Protein AF-A0A840ZSN9-F1 (afdb_monomer_lite)

Secondary structure (DSSP, 8-state):
----------------S---S--------HHHHHHHHHHTTTS-EEEEETTEEEEEE--HHHHHHHHSPP--HHHHH--TT-TTS-----------PPP---

Radius of gyration: 25.81 Å; chains: 1; bounding box: 70×29×56 Å

Organism: NCBI:txid29428

Sequence (102 aa):
MAIQGATPPMLAISLRRHYRRRMDNTTLTTRTLRRAMKAAQDGPVFITDDGRPSHVLLTIEAYRRLTQPRRYIADALAMPQAQDGDFEPPRLTIAVKPADLI

Foldseek 3Di:
DDDPPDDPPAPAPPPDDDDPDDDDDDDDDPVNVVVLVVVLVVHKHFDDDPNHGDDIDHDPVVVCVVPPDPPDVCNVPDPPVCPPPDDDDPDDDDDDDDDPDD

pLDDT: mean 70.87, std 20.2, range [32.97, 94.44]

Structure (mmCIF, N/CA/C/O backbone):
data_AF-A0A840ZSN9-F1
#
_entry.id   AF-A0A840ZSN9-F1
#
loop_
_atom_site.group_PDB
_atom_site.id
_atom_site.type_symbol
_atom_site.label_atom_id
_atom_site.label_alt_id
_atom_site.label_comp_id
_atom_site.label_asym_id
_atom_site.label_entity_id
_atom_site.label_seq_id
_atom_site.pdbx_PDB_ins_code
_atom_site.Cartn_x
_atom_site.Cartn_y
_atom_site.Cartn_z
_atom_site.occupancy
_atom_site.B_iso_or_equiv
_atom_site.auth_seq_id
_atom_site.auth_comp_id
_atom_site.auth_asym_id
_atom_site.auth_atom_id
_atom_site.pdbx_PDB_model_num
ATOM 1 N N . MET A 1 1 ? -21.479 -10.911 1.302 1.00 34.44 1 MET A N 1
ATOM 2 C CA . MET A 1 1 ? -21.417 -9.617 0.589 1.00 34.44 1 MET A CA 1
ATOM 3 C C . MET A 1 1 ? -19.954 -9.342 0.264 1.00 34.44 1 MET A C 1
ATOM 5 O O . MET A 1 1 ? -19.187 -9.030 1.164 1.00 34.44 1 MET A O 1
ATOM 9 N N . ALA A 1 2 ? -19.536 -9.621 -0.971 1.00 32.97 2 ALA A N 1
ATOM 10 C CA . ALA A 1 2 ? -18.149 -9.481 -1.406 1.00 32.97 2 ALA A CA 1
ATOM 11 C C . ALA A 1 2 ? -17.911 -8.035 -1.854 1.00 32.97 2 ALA A C 1
ATOM 13 O O . ALA A 1 2 ? -18.573 -7.554 -2.770 1.00 32.97 2 ALA A O 1
ATOM 14 N N . ILE A 1 3 ? -16.992 -7.333 -1.193 1.00 39.97 3 ILE A N 1
ATOM 15 C CA . ILE A 1 3 ? -16.504 -6.043 -1.678 1.00 39.97 3 ILE A CA 1
ATOM 16 C C . ILE A 1 3 ? -15.607 -6.307 -2.889 1.00 39.97 3 ILE A C 1
ATOM 18 O O . ILE A 1 3 ? -14.498 -6.822 -2.764 1.00 39.97 3 ILE A O 1
ATOM 22 N N . GLN A 1 4 ? -16.135 -6.001 -4.072 1.00 36.69 4 GLN A N 1
ATOM 23 C CA . GLN A 1 4 ? -15.424 -6.018 -5.344 1.00 36.69 4 GLN A CA 1
ATOM 24 C C . GLN A 1 4 ? -14.278 -4.995 -5.270 1.00 36.69 4 GLN A C 1
ATOM 26 O O . GLN A 1 4 ? -14.460 -3.807 -5.526 1.00 36.69 4 GLN A O 1
ATOM 31 N N . GLY A 1 5 ? -13.096 -5.443 -4.849 1.00 37.12 5 GLY A N 1
ATOM 32 C CA . GLY A 1 5 ? -11.881 -4.643 -4.893 1.00 37.12 5 GLY A CA 1
ATOM 33 C C . GLY A 1 5 ? -11.438 -4.509 -6.341 1.00 37.12 5 GLY A C 1
ATOM 34 O O . GLY A 1 5 ? -11.003 -5.488 -6.943 1.00 37.12 5 GLY A O 1
ATOM 35 N N . ALA A 1 6 ? -11.574 -3.312 -6.907 1.00 36.06 6 ALA A N 1
ATOM 36 C CA . ALA A 1 6 ? -10.964 -2.969 -8.180 1.00 36.06 6 ALA A CA 1
ATOM 37 C C . ALA A 1 6 ? -9.462 -3.287 -8.108 1.00 36.06 6 ALA A C 1
ATOM 39 O O . ALA A 1 6 ? -8.736 -2.711 -7.298 1.00 36.06 6 ALA A O 1
ATOM 40 N N . THR A 1 7 ? -9.004 -4.234 -8.924 1.00 34.38 7 THR A N 1
ATOM 41 C CA . THR A 1 7 ? -7.582 -4.525 -9.111 1.00 34.38 7 THR A CA 1
ATOM 42 C C . THR A 1 7 ? -6.888 -3.258 -9.617 1.00 34.38 7 THR A C 1
ATOM 44 O O . THR A 1 7 ? -7.214 -2.809 -10.719 1.00 34.38 7 THR A O 1
ATOM 47 N N . PRO A 1 8 ? -5.963 -2.651 -8.847 1.00 39.75 8 PRO A N 1
ATOM 48 C CA . PRO A 1 8 ? -5.218 -1.488 -9.311 1.00 39.75 8 PRO A CA 1
ATOM 49 C C . PRO A 1 8 ? -4.333 -1.878 -10.507 1.00 39.75 8 PRO A C 1
ATOM 51 O O . PRO A 1 8 ? -3.912 -3.037 -10.601 1.00 39.75 8 PRO A O 1
ATOM 54 N N . PRO A 1 9 ? -4.037 -0.944 -11.429 1.00 37.41 9 PRO A N 1
ATOM 55 C CA . PRO A 1 9 ? -3.215 -1.233 -12.598 1.00 37.41 9 PRO A CA 1
ATOM 56 C C . PRO A 1 9 ? -1.823 -1.701 -12.156 1.00 37.41 9 PRO A C 1
ATOM 58 O O . PRO A 1 9 ? -1.058 -0.962 -11.539 1.00 37.41 9 PRO A O 1
ATOM 61 N N . MET A 1 10 ? -1.504 -2.963 -12.450 1.00 37.47 10 MET A N 1
ATOM 62 C CA . MET A 1 10 ? -0.226 -3.580 -12.104 1.00 37.47 10 MET A CA 1
ATOM 63 C C . MET A 1 10 ? 0.880 -2.997 -12.998 1.00 37.47 10 MET A C 1
ATOM 65 O O . MET A 1 10 ? 1.045 -3.399 -14.148 1.00 37.47 10 MET A O 1
ATOM 69 N N . LEU A 1 11 ? 1.664 -2.052 -12.477 1.00 41.31 11 LEU A N 1
ATOM 70 C CA . LEU A 1 11 ? 2.907 -1.607 -13.113 1.00 41.31 11 LEU A CA 1
ATOM 71 C C . LEU A 1 11 ? 4.048 -2.529 -12.669 1.00 41.31 11 LEU A C 1
ATOM 73 O O . LEU A 1 11 ? 4.802 -2.243 -11.741 1.00 41.31 11 LEU A O 1
ATOM 77 N N . ALA A 1 12 ? 4.153 -3.679 -13.337 1.00 39.09 12 ALA A N 1
ATOM 78 C CA . ALA A 1 12 ? 5.281 -4.586 -13.181 1.00 39.09 12 ALA A CA 1
ATOM 79 C C . ALA A 1 12 ? 6.496 -4.000 -13.915 1.00 39.09 12 ALA A C 1
ATOM 81 O O . ALA A 1 12 ? 6.628 -4.129 -15.134 1.00 39.09 12 ALA A O 1
ATOM 82 N N . ILE A 1 13 ? 7.410 -3.350 -13.188 1.00 47.12 13 ILE A N 1
ATOM 83 C CA . ILE A 1 13 ? 8.725 -3.003 -13.743 1.00 47.12 13 ILE A CA 1
ATOM 84 C C . ILE A 1 13 ? 9.520 -4.311 -13.845 1.00 47.12 13 ILE A C 1
ATOM 86 O O . ILE A 1 13 ? 10.274 -4.683 -12.951 1.00 47.12 13 ILE A O 1
ATOM 90 N N . SER A 1 14 ? 9.308 -5.048 -14.938 1.00 43.75 14 SER A N 1
ATOM 91 C CA . SER A 1 14 ? 10.048 -6.271 -15.233 1.00 43.75 14 SER A CA 1
ATOM 92 C C . SER A 1 14 ? 11.498 -5.900 -15.558 1.00 43.75 14 SER A C 1
ATOM 94 O O . SER A 1 14 ? 11.789 -5.307 -16.598 1.00 43.75 14 SER A O 1
ATOM 96 N N . LEU A 1 15 ? 12.421 -6.219 -14.649 1.00 47.81 15 LEU A N 1
ATOM 97 C CA . LEU A 1 15 ? 13.862 -5.947 -14.742 1.00 47.81 15 LEU A CA 1
ATOM 98 C C . LEU A 1 15 ? 14.566 -6.853 -15.779 1.00 47.81 15 LEU A C 1
ATOM 100 O O . LEU A 1 15 ? 15.579 -7.487 -15.493 1.00 47.81 15 LEU A O 1
ATOM 104 N N . ARG A 1 16 ? 14.048 -6.931 -17.012 1.00 38.16 16 ARG A N 1
ATOM 105 C CA . ARG A 1 16 ? 14.627 -7.736 -18.099 1.00 38.16 16 ARG A CA 1
ATOM 106 C C . ARG A 1 16 ? 15.252 -6.868 -19.191 1.00 38.16 16 ARG A C 1
ATOM 108 O O . ARG A 1 16 ? 14.553 -6.408 -20.089 1.00 38.16 16 ARG A O 1
ATOM 115 N N . ARG A 1 17 ? 16.588 -6.765 -19.168 1.00 36.09 17 ARG A N 1
ATOM 116 C CA . ARG A 1 17 ? 17.504 -7.277 -20.220 1.00 36.09 17 ARG A CA 1
ATOM 117 C C . ARG A 1 17 ? 18.921 -6.707 -20.052 1.00 36.09 17 ARG A C 1
ATOM 119 O O . ARG A 1 17 ? 19.153 -5.558 -20.399 1.00 36.09 17 ARG A O 1
ATOM 126 N N . HIS A 1 18 ? 19.829 -7.547 -19.536 1.00 39.34 18 HIS A N 1
ATOM 127 C CA . HIS A 1 18 ? 21.229 -7.750 -19.975 1.00 39.34 18 HIS A CA 1
ATOM 128 C C . HIS A 1 18 ? 22.109 -8.352 -18.864 1.00 39.34 18 HIS A C 1
ATOM 130 O O . HIS A 1 18 ? 23.093 -7.742 -18.484 1.00 39.34 18 HIS A O 1
ATOM 136 N N . TYR A 1 19 ? 21.818 -9.551 -18.343 1.00 40.34 19 TYR A N 1
ATOM 137 C CA . TYR A 1 19 ? 22.748 -10.192 -17.396 1.00 40.34 19 TYR A CA 1
ATOM 138 C C . TYR A 1 19 ? 22.779 -11.712 -17.570 1.00 40.34 19 TYR A C 1
ATOM 140 O O . TYR A 1 19 ? 21.920 -12.445 -17.092 1.00 40.34 19 TYR A O 1
ATOM 148 N N . ARG A 1 20 ? 23.787 -12.182 -18.311 1.00 53.97 20 ARG A N 1
ATOM 149 C CA . ARG A 1 20 ? 24.159 -13.592 -18.458 1.00 53.97 20 ARG A CA 1
ATOM 150 C C . ARG A 1 20 ? 25.418 -13.832 -17.625 1.00 53.97 20 ARG A C 1
ATOM 152 O O . ARG A 1 20 ? 26.500 -13.544 -18.121 1.00 53.97 20 ARG A O 1
ATOM 159 N N . ARG A 1 21 ? 25.256 -14.352 -16.399 1.00 39.88 21 ARG A N 1
ATOM 160 C CA . ARG A 1 21 ? 26.133 -15.296 -15.650 1.00 39.88 21 ARG A CA 1
ATOM 161 C C . ARG A 1 21 ? 25.907 -15.146 -14.137 1.00 39.88 21 ARG A C 1
ATOM 163 O O . ARG A 1 21 ? 26.126 -14.061 -13.632 1.00 39.88 21 ARG A O 1
ATOM 170 N N . ARG A 1 22 ? 25.556 -16.271 -13.490 1.00 37.91 22 ARG A N 1
ATOM 171 C CA . ARG A 1 22 ? 25.559 -16.610 -12.045 1.00 37.91 22 ARG A CA 1
ATOM 172 C C . ARG A 1 22 ? 24.905 -15.605 -11.070 1.00 37.91 22 ARG A C 1
ATOM 174 O O . ARG A 1 22 ? 25.244 -14.436 -11.028 1.00 37.91 22 ARG A O 1
ATOM 181 N N . MET A 1 23 ? 23.935 -16.103 -10.302 1.00 43.34 23 MET A N 1
ATOM 182 C CA . MET A 1 23 ? 23.110 -15.343 -9.358 1.00 43.34 23 MET A CA 1
ATOM 183 C C . MET A 1 23 ? 23.906 -14.885 -8.133 1.00 43.34 23 MET A C 1
ATOM 185 O O . MET A 1 23 ? 24.314 -15.753 -7.381 1.00 43.34 23 MET A O 1
ATOM 189 N N . ASP A 1 24 ? 24.023 -13.564 -7.940 1.00 36.44 24 ASP A N 1
ATOM 190 C CA . ASP A 1 24 ? 24.249 -12.864 -6.664 1.00 36.44 24 ASP A CA 1
ATOM 191 C C . ASP A 1 24 ? 23.619 -11.440 -6.767 1.00 36.44 24 ASP A C 1
ATOM 193 O O . ASP A 1 24 ? 24.108 -10.577 -7.491 1.00 36.44 24 ASP A O 1
ATOM 197 N N . ASN A 1 25 ? 22.463 -11.239 -6.118 1.00 36.00 25 ASN A N 1
ATOM 198 C CA . ASN A 1 25 ? 21.732 -9.994 -5.775 1.00 36.00 25 ASN A CA 1
ATOM 199 C C . ASN A 1 25 ? 21.788 -8.720 -6.675 1.00 36.00 25 ASN A C 1
ATOM 201 O O . ASN A 1 25 ? 22.625 -7.832 -6.536 1.00 36.00 25 ASN A O 1
ATOM 205 N N . THR A 1 26 ? 20.735 -8.562 -7.488 1.00 45.75 26 THR A N 1
ATOM 206 C CA . THR A 1 26 ? 19.915 -7.350 -7.742 1.00 45.75 26 THR A CA 1
ATOM 207 C C . THR A 1 26 ? 20.536 -5.963 -7.464 1.00 45.75 26 THR A C 1
ATOM 209 O O . THR A 1 26 ? 20.201 -5.291 -6.489 1.00 45.75 26 THR A O 1
ATOM 212 N N . THR A 1 27 ? 21.376 -5.444 -8.368 1.00 42.34 27 THR A N 1
ATOM 213 C CA . THR A 1 27 ? 21.860 -4.051 -8.277 1.00 42.34 27 THR A CA 1
ATOM 214 C C . THR A 1 27 ? 20.772 -3.044 -8.682 1.00 42.34 27 THR A C 1
ATOM 216 O O . THR A 1 27 ? 20.509 -2.802 -9.863 1.00 42.34 27 THR A O 1
ATOM 219 N N . LEU A 1 28 ? 20.140 -2.413 -7.691 1.00 55.25 28 LEU A N 1
ATOM 220 C CA . LEU A 1 28 ? 19.218 -1.292 -7.871 1.00 55.25 28 LEU A CA 1
ATOM 221 C C . LEU A 1 28 ? 20.000 -0.011 -8.198 1.00 55.25 28 LEU A C 1
ATOM 223 O O . LEU A 1 28 ? 20.579 0.622 -7.320 1.00 55.25 28 LEU A O 1
ATOM 227 N N . THR A 1 29 ? 20.010 0.409 -9.466 1.00 59.03 29 THR A N 1
ATOM 228 C CA . THR A 1 29 ? 20.591 1.718 -9.812 1.00 59.03 29 THR A CA 1
ATOM 229 C C . THR A 1 29 ? 19.708 2.858 -9.296 1.00 59.03 29 THR A C 1
ATOM 231 O O . THR A 1 29 ? 18.475 2.755 -9.297 1.00 59.03 29 THR A O 1
ATOM 234 N N . THR A 1 30 ? 20.317 3.991 -8.937 1.00 68.75 30 THR A N 1
ATOM 235 C CA . THR A 1 30 ? 19.600 5.199 -8.482 1.00 68.75 30 THR A CA 1
ATOM 236 C C . THR A 1 30 ? 18.542 5.666 -9.490 1.00 68.75 30 THR A C 1
ATOM 238 O O . THR A 1 30 ? 17.459 6.101 -9.102 1.00 68.75 30 THR A O 1
ATOM 241 N N . ARG A 1 31 ? 18.798 5.517 -10.799 1.00 74.69 31 ARG A N 1
ATOM 242 C CA . ARG A 1 31 ? 17.845 5.866 -11.867 1.00 74.69 31 ARG A CA 1
ATOM 243 C C . ARG A 1 31 ? 16.616 4.956 -11.877 1.00 74.69 31 ARG A C 1
ATOM 245 O O . ARG A 1 31 ? 15.504 5.450 -12.056 1.00 74.69 31 ARG A O 1
ATOM 252 N N . THR A 1 32 ? 16.801 3.650 -11.696 1.00 81.31 32 THR A N 1
ATOM 253 C CA . THR A 1 32 ? 15.691 2.685 -11.654 1.00 81.31 32 THR A CA 1
ATOM 254 C C . THR A 1 32 ? 14.843 2.892 -10.402 1.00 81.31 32 THR A C 1
ATOM 256 O O . THR A 1 32 ? 13.618 2.912 -10.498 1.00 81.31 32 THR A O 1
ATOM 259 N N . LEU A 1 33 ? 15.484 3.163 -9.260 1.00 83.69 33 LEU A N 1
ATOM 260 C CA . LEU A 1 33 ? 14.790 3.503 -8.020 1.00 83.69 33 LEU A CA 1
ATOM 261 C C . LEU A 1 33 ? 13.948 4.774 -8.162 1.00 83.69 33 LEU A C 1
ATOM 263 O O . LEU A 1 33 ? 12.773 4.769 -7.817 1.00 83.69 33 LEU A O 1
ATOM 267 N N . ARG A 1 34 ? 14.503 5.846 -8.743 1.00 87.69 34 ARG A N 1
ATOM 268 C CA . ARG A 1 34 ? 13.758 7.098 -8.964 1.00 87.69 34 ARG A CA 1
ATOM 269 C C . ARG A 1 34 ? 12.523 6.904 -9.843 1.00 87.69 34 ARG A C 1
ATOM 271 O O . ARG A 1 34 ? 11.499 7.533 -9.594 1.00 87.69 34 ARG A O 1
ATOM 278 N N . ARG A 1 35 ? 12.598 6.035 -10.857 1.00 86.81 35 ARG A N 1
ATOM 279 C CA . ARG A 1 35 ? 11.438 5.689 -11.695 1.00 86.81 35 ARG A CA 1
ATOM 280 C C . ARG A 1 35 ? 10.381 4.920 -10.906 1.00 86.81 35 ARG A C 1
ATOM 282 O O . ARG A 1 35 ? 9.211 5.266 -11.007 1.00 86.81 35 ARG A O 1
ATOM 289 N N . ALA A 1 36 ? 10.791 3.939 -10.103 1.00 88.38 36 ALA A N 1
ATOM 290 C CA . ALA A 1 36 ? 9.879 3.189 -9.242 1.00 88.38 36 ALA A CA 1
ATOM 291 C C . ALA A 1 36 ? 9.208 4.092 -8.192 1.00 88.38 36 ALA A C 1
ATOM 293 O O . ALA A 1 36 ? 7.999 4.027 -8.025 1.00 88.38 36 ALA A O 1
ATOM 294 N N . MET A 1 37 ? 9.961 4.992 -7.551 1.00 90.31 37 MET A N 1
ATOM 2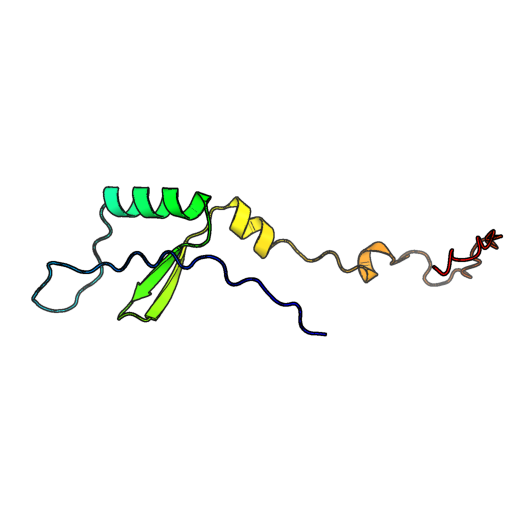95 C CA . MET A 1 37 ? 9.419 5.983 -6.613 1.00 90.31 37 MET A CA 1
ATOM 296 C C . MET A 1 37 ? 8.415 6.928 -7.277 1.00 90.31 37 MET A C 1
ATOM 298 O O . MET A 1 37 ? 7.396 7.239 -6.673 1.00 90.31 37 MET A O 1
ATOM 302 N N . LYS A 1 38 ? 8.679 7.373 -8.515 1.00 93.19 38 LYS A N 1
ATOM 303 C CA . LYS A 1 38 ? 7.729 8.201 -9.269 1.00 93.19 38 LYS A CA 1
ATOM 304 C C . LYS A 1 38 ? 6.452 7.424 -9.595 1.00 93.19 38 LYS A C 1
ATOM 306 O O . LYS A 1 38 ? 5.374 7.926 -9.330 1.00 93.19 38 LYS A O 1
ATOM 311 N N . ALA A 1 39 ? 6.571 6.193 -10.091 1.00 90.69 39 ALA A N 1
ATOM 312 C CA . ALA A 1 39 ? 5.414 5.334 -10.353 1.00 90.69 39 ALA A CA 1
ATOM 313 C C . ALA A 1 39 ? 4.617 5.012 -9.074 1.00 90.69 39 ALA A C 1
ATOM 315 O O . ALA A 1 39 ? 3.397 4.902 -9.124 1.00 90.69 39 ALA A O 1
ATOM 316 N N . ALA A 1 40 ? 5.287 4.933 -7.918 1.00 93.81 40 ALA A N 1
ATOM 317 C CA . ALA A 1 40 ? 4.637 4.707 -6.631 1.00 93.81 40 ALA A CA 1
ATOM 318 C C . ALA A 1 40 ? 3.683 5.842 -6.212 1.00 93.81 40 ALA A C 1
ATOM 320 O O . ALA A 1 40 ? 2.832 5.625 -5.352 1.00 93.81 40 ALA A O 1
ATOM 321 N N . GLN A 1 41 ? 3.815 7.040 -6.800 1.00 94.12 41 GLN A N 1
ATOM 322 C CA . GLN A 1 41 ? 2.883 8.152 -6.582 1.00 94.12 41 GLN A CA 1
ATOM 323 C C . GLN A 1 41 ? 1.499 7.863 -7.181 1.00 94.12 41 GLN A C 1
ATOM 325 O O . GLN A 1 41 ? 0.504 8.311 -6.620 1.00 94.12 41 GLN A O 1
ATOM 330 N N . ASP A 1 42 ? 1.442 7.083 -8.263 1.00 92.56 42 ASP A N 1
ATOM 331 C CA . ASP A 1 42 ? 0.203 6.741 -8.969 1.00 92.56 42 ASP A CA 1
ATOM 332 C C . ASP A 1 42 ? -0.444 5.450 -8.430 1.00 92.56 42 ASP A C 1
ATOM 334 O O . ASP A 1 42 ? -1.635 5.209 -8.625 1.00 92.56 42 ASP A O 1
ATOM 338 N N . GLY A 1 43 ? 0.324 4.601 -7.740 1.00 86.75 43 GLY A N 1
ATOM 339 C CA . GLY A 1 43 ? -0.172 3.352 -7.165 1.00 86.75 43 GLY A CA 1
ATOM 340 C C . GLY A 1 43 ? 0.938 2.405 -6.694 1.00 86.75 43 GLY A C 1
ATOM 341 O O . GLY A 1 43 ? 2.116 2.702 -6.857 1.00 86.75 43 GLY A O 1
ATOM 342 N N . PRO A 1 44 ? 0.599 1.249 -6.095 1.00 89.56 44 PRO A N 1
ATOM 343 C CA . PRO A 1 44 ? 1.586 0.273 -5.636 1.00 89.56 44 PRO A CA 1
ATOM 344 C C . PRO A 1 44 ? 2.444 -0.265 -6.783 1.00 89.56 44 PRO A C 1
ATOM 346 O O . PRO A 1 44 ? 1.929 -0.738 -7.796 1.00 89.56 44 PRO A O 1
ATOM 349 N N . VAL A 1 45 ? 3.761 -0.273 -6.584 1.00 91.62 45 VAL A N 1
ATOM 350 C CA . VAL A 1 45 ? 4.710 -0.888 -7.521 1.00 91.62 45 VAL A CA 1
ATOM 351 C C . VAL A 1 45 ? 5.184 -2.214 -6.947 1.00 91.62 45 VAL A C 1
ATOM 353 O O . VAL A 1 45 ? 5.776 -2.252 -5.870 1.00 91.62 45 VAL A O 1
ATOM 356 N N . PHE A 1 46 ? 4.952 -3.303 -7.675 1.00 84.56 46 PHE A N 1
ATOM 357 C CA . PHE A 1 46 ? 5.392 -4.636 -7.273 1.00 84.56 46 PHE A CA 1
ATOM 358 C C . PHE A 1 46 ? 6.821 -4.887 -7.744 1.00 84.56 46 PHE A C 1
ATOM 360 O O . PHE A 1 46 ? 7.150 -4.740 -8.922 1.00 84.56 46 PHE A O 1
ATOM 367 N N . ILE A 1 47 ? 7.665 -5.292 -6.806 1.00 83.69 47 ILE A N 1
ATOM 368 C CA . ILE A 1 47 ? 9.033 -5.723 -7.054 1.00 83.69 47 ILE A CA 1
ATOM 369 C C . ILE A 1 47 ? 8.998 -7.244 -7.111 1.00 83.69 47 ILE A C 1
ATOM 371 O O . ILE A 1 47 ? 8.538 -7.898 -6.174 1.00 83.69 47 ILE A O 1
ATOM 375 N N . THR A 1 48 ? 9.457 -7.805 -8.225 1.00 79.19 48 THR A N 1
ATOM 376 C CA . THR A 1 48 ? 9.453 -9.250 -8.448 1.00 79.19 48 THR A CA 1
ATOM 377 C C . THR A 1 48 ? 10.839 -9.843 -8.262 1.00 79.19 48 THR A C 1
ATOM 379 O O . THR A 1 48 ? 11.803 -9.293 -8.796 1.00 79.19 48 THR A O 1
ATOM 382 N N . ASP A 1 49 ? 10.910 -11.001 -7.617 1.00 79.25 49 ASP A N 1
ATOM 383 C CA . ASP A 1 49 ? 12.056 -11.904 -7.669 1.00 79.25 49 ASP A CA 1
ATOM 384 C C . ASP A 1 49 ? 11.648 -13.184 -8.410 1.00 79.25 49 ASP A C 1
ATOM 386 O O . ASP A 1 49 ? 10.544 -13.689 -8.216 1.00 79.25 49 ASP A O 1
ATOM 390 N N . ASP A 1 50 ? 12.485 -13.645 -9.339 1.00 79.75 50 ASP A N 1
ATOM 391 C CA . ASP A 1 50 ? 12.199 -14.785 -10.229 1.00 79.75 50 ASP A CA 1
ATOM 392 C C . ASP A 1 50 ? 10.791 -14.756 -10.882 1.00 79.75 50 ASP A C 1
ATOM 394 O O . ASP A 1 50 ? 10.072 -15.749 -10.983 1.00 79.75 50 ASP A O 1
ATOM 398 N N . GLY A 1 51 ? 10.341 -13.562 -11.288 1.00 76.69 51 GLY A N 1
ATOM 399 C CA . GLY A 1 51 ? 9.020 -13.353 -11.899 1.00 76.69 51 GLY A CA 1
ATOM 400 C C . GLY A 1 51 ? 7.831 -13.416 -10.930 1.00 76.69 51 GLY A C 1
ATOM 401 O O . GLY A 1 51 ? 6.694 -13.242 -11.365 1.00 76.69 51 GLY A O 1
ATOM 402 N N . ARG A 1 52 ? 8.071 -13.607 -9.629 1.00 75.94 52 ARG A N 1
ATOM 403 C CA . ARG A 1 52 ? 7.052 -13.597 -8.574 1.00 75.94 52 ARG A CA 1
ATOM 404 C C . ARG A 1 52 ? 7.146 -12.303 -7.766 1.00 75.94 52 ARG A C 1
ATOM 406 O O . ARG A 1 52 ? 8.248 -11.931 -7.371 1.00 75.94 52 ARG A O 1
ATOM 413 N N . PRO A 1 53 ? 6.039 -11.592 -7.496 1.00 78.25 53 PRO A N 1
ATOM 414 C CA . PRO A 1 53 ? 6.063 -10.455 -6.581 1.00 78.25 53 PRO A CA 1
ATOM 415 C C . PRO A 1 53 ? 6.616 -10.874 -5.216 1.00 78.25 53 PRO A C 1
ATOM 417 O O . PRO A 1 53 ? 6.098 -11.801 -4.601 1.00 78.25 53 PRO A O 1
ATOM 420 N N . SER A 1 54 ? 7.669 -10.204 -4.757 1.00 88.12 54 SER A N 1
ATOM 421 C CA . SER A 1 54 ? 8.308 -10.463 -3.462 1.00 88.12 54 SER A CA 1
ATOM 422 C C . SER A 1 54 ? 8.173 -9.276 -2.514 1.00 88.12 54 SER A C 1
ATOM 424 O O . SER A 1 54 ? 8.062 -9.462 -1.308 1.00 88.12 54 SER A O 1
ATOM 426 N N . HIS A 1 55 ? 8.143 -8.056 -3.055 1.00 85.62 55 HIS A N 1
ATOM 427 C CA . HIS A 1 55 ? 8.003 -6.824 -2.284 1.00 85.62 55 HIS A CA 1
ATOM 428 C C . HIS A 1 55 ? 7.071 -5.844 -2.999 1.00 85.62 55 HIS A C 1
ATOM 430 O O . HIS A 1 55 ? 6.809 -5.959 -4.198 1.00 85.62 55 HIS A O 1
ATOM 436 N N . VAL A 1 56 ? 6.599 -4.839 -2.265 1.00 89.12 56 VAL A N 1
ATOM 437 C CA . VAL A 1 56 ? 5.806 -3.739 -2.812 1.00 89.12 56 VAL A CA 1
ATOM 438 C C . VAL A 1 56 ? 6.387 -2.409 -2.344 1.00 89.12 56 VAL A C 1
ATOM 440 O O . VAL A 1 56 ? 6.784 -2.268 -1.189 1.00 89.12 56 VAL A O 1
ATOM 443 N N . LEU A 1 57 ? 6.438 -1.433 -3.246 1.00 92.12 57 LEU A N 1
ATOM 444 C CA . LEU A 1 57 ? 6.797 -0.052 -2.953 1.00 92.12 57 LEU A CA 1
ATOM 445 C C . LEU A 1 57 ? 5.529 0.806 -2.934 1.00 92.12 57 LEU A C 1
ATOM 447 O O . LEU A 1 57 ? 4.722 0.764 -3.864 1.00 92.12 57 LEU A O 1
ATOM 451 N N . LEU A 1 58 ? 5.387 1.602 -1.877 1.00 92.75 58 LEU A N 1
ATOM 452 C CA . LEU A 1 58 ? 4.277 2.524 -1.645 1.00 92.75 58 LEU A CA 1
ATOM 453 C C . LEU A 1 58 ? 4.813 3.891 -1.228 1.00 92.75 58 LEU A C 1
ATOM 455 O O . LEU A 1 58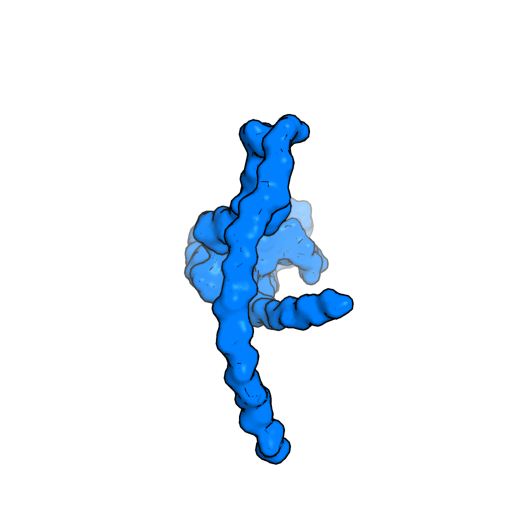 ? 5.890 3.989 -0.635 1.00 92.75 58 LEU A O 1
ATOM 459 N N . THR A 1 59 ? 4.025 4.944 -1.455 1.00 94.44 59 THR A N 1
ATOM 460 C CA . THR A 1 59 ? 4.232 6.192 -0.714 1.00 94.44 59 THR A CA 1
ATOM 461 C C . THR A 1 59 ? 3.977 5.958 0.774 1.00 94.44 59 THR A C 1
ATOM 463 O O . THR A 1 59 ? 3.165 5.116 1.172 1.00 94.44 59 THR A O 1
ATOM 466 N N . ILE A 1 60 ? 4.640 6.747 1.621 1.00 94.00 60 ILE A N 1
ATOM 467 C CA . ILE A 1 60 ? 4.413 6.679 3.067 1.00 94.00 60 ILE A CA 1
ATOM 468 C C . ILE A 1 60 ? 2.962 7.022 3.437 1.00 94.00 60 ILE A C 1
ATOM 470 O O . ILE A 1 60 ? 2.424 6.483 4.400 1.00 94.00 60 ILE A O 1
ATOM 474 N N . GLU A 1 61 ? 2.301 7.878 2.655 1.00 94.12 61 GLU A N 1
ATOM 475 C CA . GLU A 1 61 ? 0.887 8.202 2.842 1.00 94.12 61 GLU A CA 1
ATOM 476 C C . GLU A 1 61 ? -0.010 6.989 2.566 1.00 94.12 61 GLU A C 1
ATOM 478 O O . GLU A 1 61 ? -0.858 6.656 3.394 1.00 94.12 61 GLU A O 1
ATOM 483 N N . ALA A 1 62 ? 0.208 6.291 1.446 1.00 92.31 62 ALA A N 1
ATOM 484 C CA . ALA A 1 62 ? -0.546 5.088 1.108 1.00 92.31 62 ALA A CA 1
ATOM 485 C C . ALA A 1 62 ? -0.342 3.985 2.158 1.00 92.31 62 ALA A C 1
ATOM 487 O O . ALA A 1 62 ? -1.313 3.374 2.603 1.00 92.31 62 ALA A O 1
ATOM 488 N N . TYR A 1 63 ? 0.896 3.790 2.629 1.00 93.31 63 TYR A N 1
ATOM 489 C CA . TYR A 1 63 ? 1.185 2.872 3.732 1.00 93.31 63 TYR A CA 1
ATOM 490 C C . TYR A 1 63 ? 0.410 3.248 5.001 1.00 93.31 63 TYR A C 1
ATOM 492 O O . TYR A 1 63 ? -0.300 2.417 5.557 1.00 93.31 63 TYR A O 1
ATOM 500 N N . ARG A 1 64 ? 0.454 4.521 5.416 1.00 91.50 64 ARG A N 1
ATOM 501 C CA . ARG A 1 64 ? -0.282 4.994 6.598 1.00 91.50 64 ARG A CA 1
ATOM 502 C C . ARG A 1 64 ? -1.791 4.819 6.464 1.00 91.50 64 ARG A C 1
ATOM 504 O O . ARG A 1 64 ? -2.444 4.576 7.469 1.00 91.50 64 ARG A O 1
ATOM 511 N N . ARG A 1 65 ? -2.372 4.972 5.271 1.00 88.12 65 ARG A N 1
ATOM 512 C CA . ARG A 1 65 ? -3.805 4.705 5.035 1.00 88.12 65 ARG A CA 1
ATOM 513 C C . ARG A 1 65 ? -4.136 3.219 5.180 1.00 88.12 65 ARG A C 1
ATOM 515 O O . ARG A 1 65 ? -5.183 2.895 5.726 1.00 88.12 65 ARG A O 1
ATOM 522 N N . LEU A 1 66 ? -3.241 2.333 4.741 1.00 87.75 66 LEU A N 1
ATOM 523 C CA . LEU A 1 66 ? -3.401 0.881 4.874 1.00 87.75 66 LEU A CA 1
ATOM 524 C C . LEU A 1 66 ? -3.242 0.393 6.318 1.00 87.75 66 LEU A C 1
ATOM 526 O O . LEU A 1 66 ? -3.962 -0.510 6.734 1.00 87.75 66 LEU A O 1
ATOM 530 N N . THR A 1 67 ? -2.309 0.974 7.073 1.00 85.88 67 THR A N 1
ATOM 531 C CA . THR A 1 67 ? -2.009 0.557 8.452 1.00 85.88 67 THR A CA 1
ATOM 532 C C . THR A 1 67 ? -2.735 1.372 9.512 1.00 85.88 67 THR A C 1
ATOM 534 O O . THR A 1 67 ? -2.526 1.146 10.703 1.00 85.88 67 THR A O 1
ATOM 537 N N . GLN A 1 68 ? -3.549 2.350 9.113 1.00 82.19 68 GLN A N 1
ATOM 538 C CA . GLN A 1 68 ? -4.364 3.105 10.051 1.00 82.19 68 GLN A CA 1
ATOM 539 C C . GLN A 1 68 ? -5.303 2.140 10.790 1.00 82.19 68 GLN A C 1
ATOM 541 O O . GLN A 1 68 ? -5.977 1.337 10.136 1.00 82.19 68 GLN A O 1
ATOM 546 N N . PRO A 1 69 ? -5.368 2.202 12.134 1.00 73.81 69 PRO A N 1
ATOM 547 C CA . PRO A 1 69 ? -6.325 1.415 12.891 1.00 73.81 69 PRO A CA 1
ATOM 548 C C . PRO A 1 69 ? -7.724 1.687 12.350 1.00 73.81 69 PRO A C 1
ATOM 550 O O . PRO A 1 69 ? -8.140 2.845 12.231 1.00 73.81 69 PRO A O 1
ATOM 553 N N . ARG A 1 70 ? -8.457 0.626 12.005 1.00 68.56 70 ARG A N 1
ATOM 554 C CA . ARG A 1 70 ? -9.883 0.772 11.730 1.00 68.56 70 ARG A CA 1
ATOM 555 C C . ARG A 1 70 ? -10.518 1.287 13.014 1.00 68.56 70 ARG A C 1
ATOM 557 O O . ARG A 1 70 ? -10.414 0.626 14.041 1.00 68.56 70 ARG A O 1
ATOM 564 N N . ARG A 1 71 ? -11.161 2.456 12.964 1.00 69.25 71 ARG A N 1
ATOM 565 C CA . ARG A 1 71 ? -12.086 2.833 14.034 1.00 69.25 71 ARG A CA 1
ATOM 566 C C . ARG A 1 71 ? -13.219 1.823 13.984 1.00 69.25 71 ARG A C 1
ATOM 568 O O . ARG A 1 71 ? -13.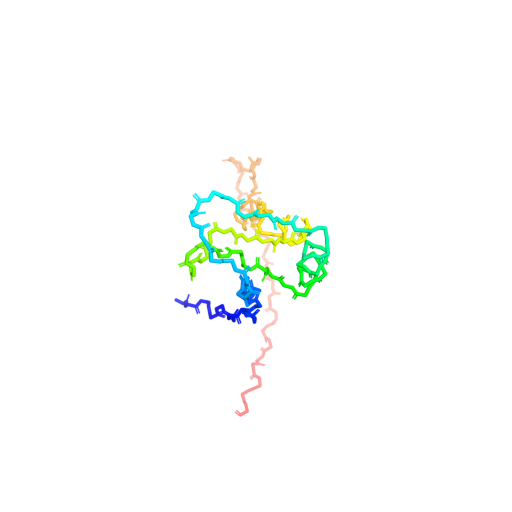927 1.762 12.976 1.00 69.25 71 ARG A O 1
ATOM 575 N N . TYR A 1 72 ? -13.359 1.004 15.018 1.00 75.75 72 TYR A N 1
ATOM 576 C CA . TYR A 1 72 ? -14.532 0.159 15.117 1.00 75.75 72 TYR A CA 1
ATOM 577 C C . TYR A 1 72 ? -15.723 1.064 15.412 1.00 75.75 72 TYR A C 1
ATOM 579 O O . TYR A 1 72 ? -15.657 1.936 16.276 1.00 75.75 72 TYR A O 1
ATOM 587 N N . ILE A 1 73 ? -16.824 0.865 14.685 1.00 78.25 73 ILE A N 1
ATOM 588 C CA . ILE A 1 73 ? -18.084 1.560 14.984 1.00 78.25 73 ILE A CA 1
ATOM 589 C C . ILE A 1 73 ? -18.484 1.291 16.443 1.00 78.25 73 ILE A C 1
ATOM 591 O O . ILE A 1 73 ? -18.983 2.188 17.109 1.00 78.25 73 ILE A O 1
ATOM 595 N N . ALA A 1 74 ? -18.174 0.095 16.957 1.00 80.19 74 ALA A N 1
ATOM 596 C CA . ALA A 1 74 ? -18.351 -0.257 18.361 1.00 80.19 74 ALA A CA 1
ATOM 597 C C . ALA A 1 74 ? -17.630 0.711 19.316 1.00 80.19 74 ALA A C 1
ATOM 599 O O . ALA A 1 74 ? -18.256 1.168 20.260 1.00 80.19 74 ALA A O 1
ATOM 600 N N . ASP A 1 75 ? -16.377 1.094 19.044 1.00 79.44 75 ASP A N 1
ATOM 601 C CA . ASP A 1 75 ? -15.638 2.044 19.892 1.00 79.44 75 ASP A CA 1
ATOM 602 C C . ASP A 1 75 ? -16.242 3.452 19.832 1.00 79.44 75 ASP A C 1
ATOM 604 O O . ASP A 1 75 ? -16.258 4.172 20.824 1.00 79.44 75 ASP A O 1
ATOM 608 N N . ALA A 1 76 ? -16.741 3.855 18.659 1.00 80.19 76 ALA A N 1
ATOM 609 C CA . ALA A 1 76 ? -17.354 5.168 18.466 1.00 80.19 76 ALA A CA 1
ATOM 610 C C . ALA A 1 76 ? -18.740 5.285 19.123 1.00 80.19 76 ALA A C 1
ATOM 612 O O . ALA A 1 76 ? -19.152 6.385 19.481 1.00 80.19 76 ALA A O 1
ATOM 613 N N . LEU A 1 77 ? -19.456 4.165 19.248 1.00 80.06 77 LEU A N 1
ATOM 614 C CA . LEU A 1 77 ? -20.773 4.077 19.880 1.00 80.06 77 LEU A CA 1
ATOM 615 C C . LEU A 1 77 ? -20.704 3.626 21.344 1.00 80.06 77 LEU A C 1
ATOM 617 O O . LEU A 1 77 ? -21.724 3.631 22.030 1.00 80.06 77 LEU A O 1
ATOM 621 N N . ALA A 1 78 ? -19.533 3.211 21.826 1.00 80.88 78 ALA A N 1
ATOM 622 C CA . ALA A 1 78 ? -19.367 2.785 23.201 1.00 80.88 78 ALA A CA 1
ATOM 623 C C . ALA A 1 78 ? -19.612 3.966 24.147 1.00 80.88 78 ALA A C 1
ATOM 625 O O . ALA A 1 78 ? -19.039 5.044 23.995 1.00 80.88 78 ALA A O 1
ATOM 626 N N . MET A 1 79 ? -20.420 3.728 25.178 1.00 77.19 79 MET A N 1
ATOM 627 C CA . MET A 1 79 ? -20.602 4.634 26.311 1.00 77.19 79 MET A CA 1
ATOM 628 C C . MET A 1 79 ? -19.935 4.005 27.546 1.00 77.19 79 MET A C 1
ATOM 630 O O . MET A 1 79 ? -20.625 3.503 28.428 1.00 77.19 79 MET A O 1
ATOM 634 N N . PRO A 1 80 ? -18.588 3.974 27.627 1.00 71.81 80 PRO A N 1
ATOM 635 C CA . PRO A 1 80 ? -17.857 3.202 28.639 1.00 71.81 80 PRO A CA 1
ATOM 636 C C . PRO A 1 80 ? -18.104 3.647 30.087 1.00 71.81 80 PRO A C 1
ATOM 638 O O . PRO A 1 80 ? -17.782 2.897 30.999 1.00 71.81 80 PRO A O 1
ATOM 641 N N . GLN A 1 81 ? -18.677 4.833 30.312 1.00 71.44 81 GLN A N 1
ATOM 642 C CA . GLN A 1 81 ? -19.050 5.331 31.643 1.00 71.44 81 GLN A CA 1
ATOM 643 C C . GLN A 1 81 ? -20.499 4.995 32.041 1.00 71.44 81 GLN A C 1
ATOM 645 O O . GLN A 1 81 ? -20.892 5.271 33.167 1.00 71.44 81 GLN A O 1
ATOM 650 N N . ALA A 1 82 ? -21.292 4.405 31.142 1.00 69.44 82 ALA A N 1
ATOM 651 C CA . ALA A 1 82 ? -22.695 4.059 31.374 1.00 69.44 82 ALA A CA 1
ATOM 652 C C . ALA A 1 82 ? -22.879 2.612 31.868 1.00 69.44 82 ALA A C 1
ATOM 654 O O . ALA A 1 82 ? -23.948 2.042 31.687 1.00 69.44 82 ALA A O 1
ATOM 655 N N . GLN A 1 83 ? -21.843 2.007 32.463 1.00 65.56 83 GLN A N 1
ATOM 656 C CA . GLN A 1 83 ? -21.833 0.578 32.814 1.00 65.56 83 GLN A CA 1
ATOM 657 C C . GLN A 1 83 ? -22.959 0.166 33.781 1.00 65.56 83 GLN A C 1
ATOM 659 O O . GLN A 1 83 ? -23.340 -0.998 33.758 1.00 65.56 83 GLN A O 1
ATOM 664 N N . ASP A 1 84 ? -23.550 1.119 34.513 1.00 67.69 84 ASP A N 1
ATOM 665 C CA . ASP A 1 84 ? -24.669 0.897 35.443 1.00 67.69 84 ASP A CA 1
ATOM 666 C C . ASP A 1 84 ? -25.847 1.884 35.250 1.00 67.69 84 ASP A C 1
ATOM 668 O O 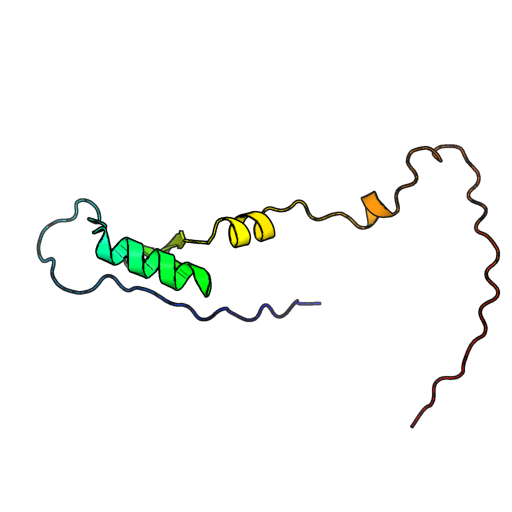. ASP A 1 84 ? -26.713 2.007 36.115 1.00 67.69 84 ASP A O 1
ATOM 672 N N . GLY A 1 85 ? -25.871 2.647 34.150 1.00 66.12 85 GLY A N 1
ATOM 673 C CA . GLY A 1 85 ? -26.896 3.668 33.901 1.00 66.12 85 GLY A CA 1
ATOM 674 C C . GLY A 1 85 ? -28.033 3.148 33.024 1.00 66.12 85 GLY A C 1
ATOM 675 O O . GLY A 1 85 ? -27.774 2.574 31.969 1.00 66.12 85 GLY A O 1
ATOM 676 N N . ASP A 1 86 ? -29.283 3.392 33.421 1.00 73.56 86 ASP A N 1
ATOM 677 C CA . ASP A 1 86 ? -30.452 3.098 32.586 1.00 73.56 86 ASP A CA 1
ATOM 678 C C . ASP A 1 86 ? -30.382 3.962 31.312 1.00 73.56 86 ASP A C 1
ATOM 680 O O . ASP A 1 86 ? -30.393 5.198 31.370 1.00 73.56 86 ASP A O 1
ATOM 684 N N . PHE A 1 87 ? -30.215 3.326 30.150 1.00 74.38 87 PHE A N 1
ATOM 685 C CA . PHE A 1 87 ? -30.200 4.031 28.871 1.00 74.38 87 PHE A CA 1
ATOM 686 C C . PHE A 1 87 ? -31.639 4.372 28.491 1.00 74.38 87 PHE A C 1
ATOM 688 O O . PHE A 1 87 ? -32.345 3.541 27.927 1.00 74.38 87 PHE A O 1
ATOM 695 N N . GLU A 1 88 ? -32.051 5.607 28.774 1.00 78.62 88 GLU A N 1
ATOM 696 C CA . GLU A 1 88 ? -33.354 6.132 28.365 1.00 78.62 88 GLU A CA 1
ATOM 697 C C . GLU A 1 88 ? -33.179 7.009 27.109 1.00 78.62 88 GLU A C 1
ATOM 699 O O . GLU A 1 88 ? -32.922 8.216 27.215 1.00 78.62 88 GLU A O 1
ATOM 704 N N . PRO A 1 89 ? -33.248 6.438 25.889 1.00 79.38 89 PRO A N 1
ATOM 705 C CA . PRO A 1 89 ? -33.115 7.223 24.675 1.00 79.38 89 PRO A CA 1
ATOM 706 C C . PRO A 1 89 ? -34.281 8.212 24.570 1.00 79.38 89 PRO A C 1
ATOM 708 O O . PRO A 1 89 ? -35.435 7.847 24.818 1.00 79.38 89 PRO A O 1
ATOM 711 N N . PRO A 1 90 ? -34.033 9.458 24.137 1.00 82.69 90 PRO A N 1
ATOM 712 C CA . PRO A 1 90 ? -35.116 10.395 23.898 1.00 82.69 90 PRO A CA 1
ATOM 713 C C . PRO A 1 90 ? -36.067 9.824 22.842 1.00 82.69 90 PRO A C 1
ATOM 715 O O . PRO A 1 90 ? -35.641 9.340 21.789 1.00 82.69 90 PRO A O 1
ATOM 718 N N . ARG A 1 91 ? -37.375 9.904 23.108 1.00 84.62 91 ARG A N 1
ATOM 719 C CA . ARG A 1 91 ? -38.400 9.494 22.144 1.00 84.62 91 ARG A CA 1
ATOM 720 C C . ARG A 1 91 ? -38.328 10.391 20.915 1.00 84.62 91 ARG A C 1
ATOM 722 O O . ARG A 1 91 ? -38.760 11.542 20.945 1.00 84.62 91 ARG A O 1
ATOM 729 N N . LEU A 1 92 ? -37.794 9.852 19.826 1.00 86.12 92 LEU A N 1
ATOM 730 C CA . LEU A 1 92 ? -37.784 10.540 18.545 1.00 86.12 92 LEU A CA 1
ATOM 731 C C . LEU A 1 92 ? -39.166 10.443 17.897 1.00 86.12 92 LEU A C 1
ATOM 733 O O . LEU A 1 92 ? -39.660 9.353 17.614 1.00 86.12 92 LEU A O 1
ATOM 737 N N . THR A 1 93 ? -39.771 11.595 17.617 1.00 85.12 93 THR A N 1
ATOM 738 C CA . THR A 1 93 ? -40.941 11.669 16.736 1.00 85.12 93 THR A CA 1
ATOM 739 C C . THR A 1 93 ? -40.438 11.831 15.310 1.00 85.12 93 THR A C 1
ATOM 741 O O . THR A 1 93 ? -39.919 12.884 14.945 1.00 85.12 93 THR A O 1
ATOM 744 N N . ILE A 1 94 ? -40.541 10.769 14.515 1.00 85.19 94 ILE A N 1
ATOM 745 C CA . ILE A 1 94 ? -40.062 10.756 13.132 1.00 85.19 94 ILE A CA 1
ATOM 746 C C . ILE A 1 94 ? -41.256 11.037 12.221 1.00 85.19 94 ILE A C 1
ATOM 748 O O . ILE A 1 94 ? -42.222 10.276 12.203 1.00 85.19 94 ILE A O 1
ATOM 752 N N . ALA A 1 95 ? -41.190 12.121 11.449 1.00 85.69 95 ALA A N 1
ATOM 753 C CA . ALA A 1 95 ? -42.140 12.350 10.369 1.00 85.69 95 ALA A CA 1
ATOM 754 C C . ALA A 1 95 ? -41.785 11.419 9.201 1.00 85.69 95 ALA A C 1
ATOM 756 O O . ALA A 1 95 ? -40.740 11.573 8.566 1.00 85.69 95 ALA A O 1
ATOM 757 N N . VAL A 1 96 ? -42.636 10.430 8.933 1.00 84.50 96 VAL A N 1
ATOM 758 C CA . VAL A 1 96 ? -42.446 9.519 7.801 1.00 84.50 96 VAL A CA 1
ATOM 759 C C . VAL A 1 96 ? -42.889 10.239 6.532 1.00 84.50 96 VAL A C 1
ATOM 761 O O . VAL A 1 96 ? -44.078 10.483 6.333 1.00 84.50 96 VAL A O 1
ATOM 764 N N . LYS A 1 97 ? -41.933 10.584 5.665 1.00 85.56 97 LYS A N 1
ATOM 765 C CA . LYS A 1 97 ? -42.251 10.988 4.295 1.00 85.56 97 LYS A CA 1
ATOM 766 C C . LYS A 1 97 ? -42.480 9.712 3.470 1.00 85.56 97 LYS A C 1
ATOM 768 O O . LYS A 1 97 ? -41.581 8.870 3.447 1.00 85.56 97 LYS A O 1
ATOM 773 N N . PRO A 1 98 ? -43.642 9.540 2.815 1.00 86.44 98 PRO A N 1
ATOM 774 C CA . PRO A 1 98 ? -43.860 8.405 1.926 1.00 86.44 98 PRO A CA 1
ATOM 775 C C . PRO A 1 98 ? -42.822 8.407 0.799 1.00 86.44 98 PRO A C 1
ATOM 777 O O . PRO A 1 98 ? -42.413 9.467 0.319 1.00 86.44 98 PRO A O 1
ATOM 780 N N . ALA A 1 99 ? -42.368 7.214 0.415 1.00 84.06 99 ALA A N 1
ATOM 781 C CA . ALA A 1 99 ? -41.483 7.058 -0.727 1.00 84.06 99 ALA A CA 1
ATOM 782 C C . ALA A 1 99 ? -42.257 7.383 -2.009 1.00 84.06 99 ALA A C 1
ATOM 784 O O . ALA A 1 99 ? -43.366 6.883 -2.200 1.00 84.06 99 ALA A O 1
ATOM 785 N N . ASP A 1 100 ? -41.657 8.190 -2.881 1.00 85.56 100 ASP A N 1
ATOM 786 C CA . ASP A 1 100 ? -42.156 8.375 -4.239 1.00 85.56 100 ASP A CA 1
ATOM 787 C C . ASP A 1 100 ? -41.874 7.080 -5.010 1.00 85.56 100 ASP A C 1
ATOM 789 O O . ASP A 1 100 ? -40.756 6.834 -5.466 1.00 85.56 100 ASP A O 1
ATOM 793 N N . LEU A 1 101 ? -42.876 6.200 -5.062 1.00 83.56 101 LEU A N 1
ATOM 794 C CA . LEU A 1 101 ? -42.840 4.998 -5.886 1.00 83.56 101 LEU A CA 1
ATOM 795 C C . LEU A 1 101 ? -43.199 5.416 -7.315 1.00 83.56 101 LEU A C 1
ATOM 797 O O . LEU A 1 101 ? -44.344 5.787 -7.576 1.00 83.56 101 LEU A O 1
ATOM 801 N N . ILE A 1 102 ? -42.195 5.407 -8.193 1.00 76.31 102 ILE A N 1
ATOM 802 C CA . ILE A 1 102 ? -42.320 5.678 -9.633 1.00 76.31 102 ILE A CA 1
ATOM 803 C C . ILE A 1 102 ? -42.504 4.358 -10.378 1.00 76.31 102 ILE A C 1
ATOM 805 O O . ILE A 1 102 ? -41.767 3.402 -10.039 1.00 76.31 102 ILE A O 1
#

InterPro domains:
  IPR006442 Type II toxin-antitoxin system, antitoxin Phd/YefM [PF02604] (35-83)
  IPR036165 YefM-like superfamily [SSF143120] (31-69)

=== Feature glossary ===
The record interleaves many kinds of information about one protein. Here is each kind framed as the question it answers.

Q: What are the backbone torsion angles?
A: φ (phi) and ψ (psi) are the two rotatable backbone dihedrals per residue: φ is the C(i-1)–N–Cα–C torsion, ψ is the N–Cα–C–N(i+1) torsion, both in degrees on (−180°, 180°]. α-helical residues cluster near (−60°, −45°); β-strand residues near (−120°, +130°). A Ramachandran plot is simply a scatter of (φ, ψ) for every residue.

Q: What is the amino-acid chain?
A: This is the polypeptide sequence — one letter per residue, N-terminus first. Length ranges from a few dozen residues for small domains to over a thousand for large multi-domain proteins.

Q: How mobile is each atom in the crystal?
A: For experimental (PDB) structures, the B-factor (temperature factor) quantifies the positional spread of each atom in the crystal — a combination of thermal vibration and static disorder — in units of Å². High B-factors mark flexible loops or poorly resolved regions; low B-factors mark the rigid, well-ordered core.

Q: Are the domains correctly placed relative to each other?
A: Predicted Aligned Error (PAE) is an AlphaFold confidence matrix: entry (i, j) is the expected error in the position of residue j, in ångströms, when the prediction is superimposed on the true structure at residue i. Low PAE within a block of residues means that block is internally rigid and well-predicted; high PAE between two blocks means their relative placement is uncertain even if each block individually is confident.

Q: How confident is the AlphaFold model at each residue?
A: pLDDT is the predicted lDDT-Cα score: AlphaFold's confidence that the local environment of each residue (all inter-atomic distances within 15 Å) is correctly placed. It is a per-residue number between 0 and 100, with higher meaning more reliable.

Q: What family and function is it annotated with?
A: Functional annotations link the protein to curated databases. InterPro entries identify conserved domains and families by matching the sequence against member-database signatures (Pfam, PROSITE, CDD, …). Gene Ontology (GO) terms describe molecular function, biological process, and cellular component in a controlled vocabulary. CATH places the structure in a hierarchical fold classification (Class/Architecture/Topology/Homologous-superfamily). The organism is the source species.

Q: How big and how compact is the whole molecule?
A: Three whole-structure scalars: the radius of gyration (RMS distance of Cα from centroid, in Å), the count of Cα–Cα contacts (pairs closer than 8 Å and separated by more than four residues in sequence — i.e. tertiary, not local, contacts), and the bounding-box dimensions. Together they distinguish compact globular folds from extended fibres or disordered chains.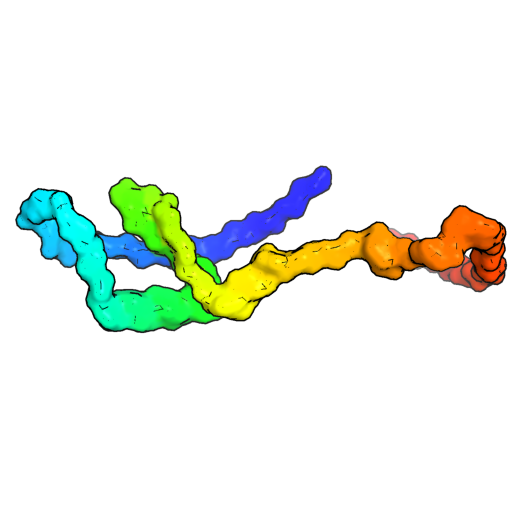

Q: What known structures does this most resemble?
A: The Foldseek neighbor list gives the closest experimentally determined structures in the PDB, ranked by structural alignment. TM-score near 1 means near-identical fold; near 0.3 means only rough topology match. This is how one finds what a novel AlphaFold prediction most resembles in the solved-structure universe.

Q: Which residues are buried vs exposed?
A: SASA measures how much of the protein is reachable by solvent. It is computed by rolling a water-sized probe over the atomic surface and summing the exposed area (Å²). Per-residue SASA distinguishes core (buried, low SASA) from surface (exposed, high SASA) residues; total SASA is a whole-molecule size measure.

Q: Which residues are in helices, strands, or loops?
A: Eight-state secondary structure (DSSP): H is the canonical α-helix, G the tighter 3₁₀-helix, I the wider π-helix; E/B are β-structure, T and S are turns and bends, and '-' is everything else. DSSP derives these from the pattern of main-chain N–H···O=C hydrogen bonds, not from the sequence.

Q: Where is each backbone atom in 3D?
A: Structure coordinates are given as an mmCIF _atom_site loop: one row per atom with element, residue name, chain id, sequence number, and x/y/z position in Å. Only the four main-chain atoms per residue are included here; side chains are omitted to keep the record compact.

Q: What if only a Cα trace is available?
A: Three-state secondary structure (P-SEA) collapses the eight DSSP classes into helix (a), strand (b), and coil (c). P-SEA assigns these from Cα geometry alone — distances and angles — without requiring backbone oxygens, so it works on any Cα trace.

Q: What do the rendered images show?
A: The six renders are orthographic views along the three Cartesian axes in both directions. Representation (cartoon, sticks, or surface) and color scheme (sequence-rainbow or by-chain) vary across proteins so the training set covers all the common visualization conventions.

Q: What does the local fold look like, residue by residue?
A: Foldseek's 3Di representation compresses backbone geometry into a per-residue letter drawn from a learned twenty-state alphabet. It captures the tertiary interaction pattern around each residue — which residues are packed against it in space, regardless of where they are in sequence.

Q: What do the diagnostic plots show?
A: The contact map is a binary N×N matrix image: pixel (i, j) is dark where Cα_i and Cα_j are within 8 Å and |i−j|>4. Because the |i−j|>4 filter removes local helical conta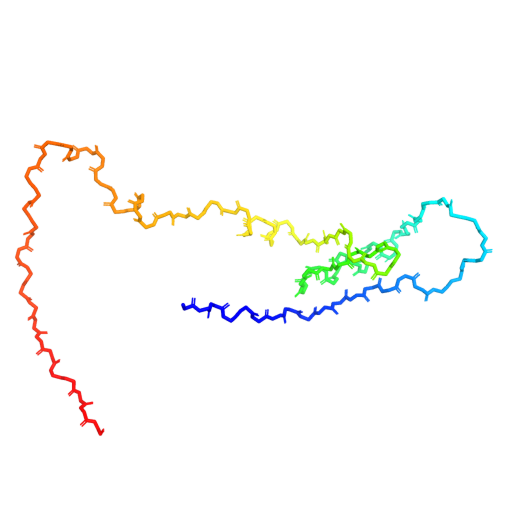cts, off-diagonal stripes parallel to the main diagonal indicate parallel β-sheets; stripes perpendicular to it indicate antiparallel β-sheets. The Ramachandran plot scatters every residue's (φ, ψ) pair against the sterically allowed regions. The PAE heatmap renders the predicted-aligned-error matrix.